Protein AF-A0AAJ1TNF8-F1 (afdb_monomer)

Organism: NCBI:txid269660

Nearest PDB structures (foldseek):
  6qvk-assembly1_1e  TM=7.635E-01  e=1.349E-01  Salasvirus phi29
  8vji-assembly1_a  TM=6.145E-01  e=4.769E-02  Chivirus chi

Solvent-accessible surface area (backbone atoms only — not comparable to full-atom values): 8591 Å² total; per-residue (Å²): 130,87,80,88,89,87,82,87,85,81,87,77,91,76,80,86,82,81,88,81,85,85,76,88,70,78,82,65,82,83,69,78,82,70,70,60,71,77,68,88,58,84,79,43,48,64,45,74,42,43,16,56,38,70,42,61,44,69,23,34,25,19,64,54,102,76,24,34,41,67,28,31,35,84,41,77,85,41,68,92,37,62,60,31,31,23,76,41,61,28,51,53,79,30,50,27,37,29,38,59,44,60,83,81,94,55,93,87,65,83,80,67,96,70,78,74,35,64,27,60,80,7,35,74,32,81,66,72,50,92,84,41,79,129

Radius of gyration: 20.27 Å; Cα contacts (8 Å, |Δi|>4): 217; chains: 1; bounding box: 38×46×53 Å

Foldseek 3Di:
DDDDDDDDDDDDDDDDDDDDDDDPDPDDPDDFDDAPPDDPPPDWDKDWKAAQAWFAAFFWWFADPSITFGAALQDPVSVPRTQAGFHGTDHHRGITIGIRDDDDDDVVDPDDPDDWDGHGRRDIHPDHDDPGDD

Secondary structure (DSSP, 8-state):
-------------PPP------------S-PPPPPPP----TT-EEEEEEBSS-B-SS-EEEEETTEEEE--TT-GGGTTTEEEEESS-B-TTSEEEEEEES----TT--PPSS--EE-STT-EESSPPTT---

pLDDT: mean 74.45, std 21.81, range [32.25, 96.88]

Mean predicted aligned error: 14.03 Å

Structure (mmCIF, N/CA/C/O backbone):
data_AF-A0AAJ1TNF8-F1
#
_entry.id   AF-A0AAJ1TNF8-F1
#
loop_
_atom_site.group_PDB
_atom_site.id
_atom_site.type_symbol
_atom_site.label_atom_id
_atom_site.label_alt_id
_atom_site.label_comp_id
_atom_site.label_asym_id
_atom_site.label_entity_id
_atom_site.label_s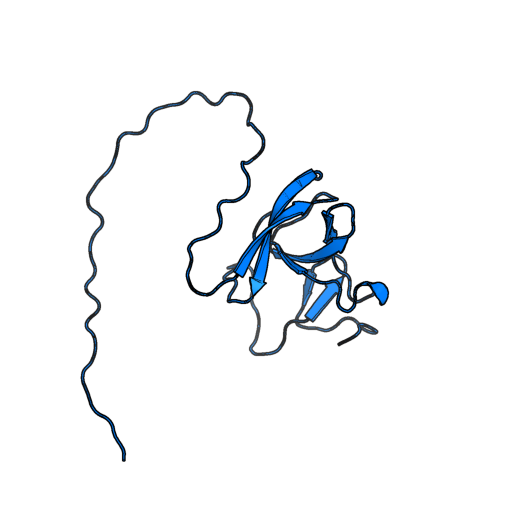eq_id
_atom_site.pdbx_PDB_ins_code
_atom_site.Cartn_x
_atom_site.Cartn_y
_atom_site.Cartn_z
_atom_site.occupancy
_atom_site.B_iso_or_equiv
_atom_site.auth_seq_id
_atom_site.auth_comp_id
_atom_site.auth_asym_id
_atom_site.auth_atom_id
_atom_site.pdbx_PDB_model_num
ATOM 1 N N . MET A 1 1 ? -7.987 -13.461 -41.741 1.00 36.97 1 MET A N 1
ATOM 2 C CA . MET A 1 1 ? -6.707 -14.075 -42.168 1.00 36.97 1 MET A CA 1
ATOM 3 C C . MET A 1 1 ? -5.631 -13.047 -41.810 1.00 36.97 1 MET A C 1
ATOM 5 O O . MET A 1 1 ? -5.841 -11.896 -42.153 1.00 36.97 1 MET A O 1
ATOM 9 N N . SER A 1 2 ? -4.716 -13.285 -40.859 1.00 47.91 2 SER A N 1
ATOM 10 C CA . SER A 1 2 ? -3.521 -14.159 -40.954 1.00 47.91 2 SER A CA 1
ATOM 11 C C . SER A 1 2 ? -2.591 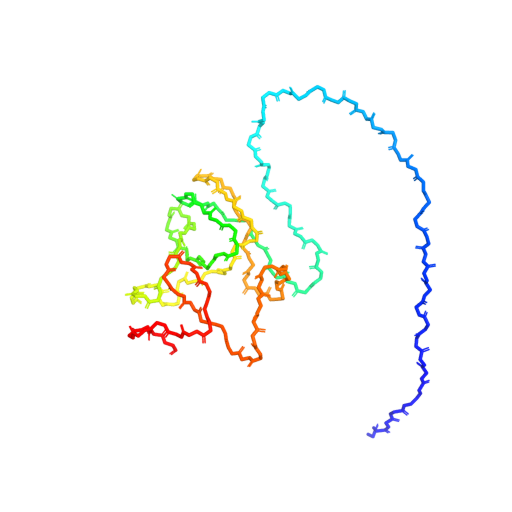-13.723 -42.107 1.00 47.91 2 SER A C 1
ATOM 13 O O . SER A 1 2 ? -3.094 -13.635 -43.220 1.00 47.91 2 SER A O 1
ATOM 15 N N . ALA A 1 3 ? -1.282 -13.468 -41.950 1.00 48.75 3 ALA A N 1
ATOM 16 C CA . ALA A 1 3 ? -0.415 -13.368 -40.758 1.00 48.75 3 ALA A CA 1
ATOM 17 C C . ALA A 1 3 ? 0.964 -12.741 -41.125 1.00 48.75 3 ALA A C 1
ATOM 19 O O . ALA A 1 3 ? 1.294 -12.694 -42.301 1.00 48.75 3 ALA A O 1
ATOM 20 N N . CYS A 1 4 ? 1.739 -12.353 -40.100 1.00 41.81 4 CYS A N 1
ATOM 21 C CA . CYS A 1 4 ? 3.213 -12.402 -39.933 1.00 41.81 4 CYS A CA 1
ATOM 22 C C . CYS A 1 4 ? 4.248 -11.942 -41.000 1.00 41.81 4 CYS A C 1
ATOM 24 O O . CYS A 1 4 ? 4.116 -12.183 -42.194 1.00 41.81 4 CYS A O 1
ATOM 26 N N . CYS A 1 5 ? 5.387 -11.485 -40.430 1.00 45.06 5 CYS A N 1
ATOM 27 C CA . CYS A 1 5 ? 6.746 -11.275 -40.983 1.00 45.06 5 CYS A CA 1
ATOM 28 C C . CYS A 1 5 ? 7.048 -9.933 -41.699 1.00 45.06 5 CYS A C 1
ATOM 30 O O . CYS A 1 5 ? 6.213 -9.424 -42.435 1.00 45.06 5 CYS A O 1
ATOM 32 N N . ASP A 1 6 ? 8.245 -9.327 -41.564 1.00 43.84 6 ASP A N 1
ATOM 33 C CA . ASP A 1 6 ? 9.317 -9.464 -40.539 1.00 43.84 6 ASP A CA 1
ATOM 34 C C . ASP A 1 6 ? 10.299 -8.252 -40.563 1.00 43.84 6 ASP A C 1
ATOM 36 O O . ASP A 1 6 ? 10.322 -7.501 -41.541 1.00 43.84 6 ASP A O 1
ATOM 40 N N . GLY A 1 7 ? 11.141 -8.082 -39.529 1.00 48.66 7 GLY A N 1
ATOM 41 C CA . GLY A 1 7 ? 12.366 -7.263 -39.577 1.00 48.66 7 GLY A CA 1
ATOM 42 C C . GLY A 1 7 ? 12.859 -6.749 -38.204 1.00 48.66 7 GLY A C 1
ATOM 43 O O . GLY A 1 7 ? 12.089 -6.106 -37.490 1.00 48.66 7 GLY A O 1
ATOM 44 N N . PRO A 1 8 ? 14.137 -6.954 -37.810 1.00 47.41 8 PRO A N 1
ATOM 45 C CA . PRO A 1 8 ? 14.622 -6.579 -36.478 1.00 47.41 8 PRO A CA 1
ATOM 46 C C . PRO A 1 8 ? 14.900 -5.073 -36.343 1.00 47.41 8 PRO A C 1
ATOM 48 O O . PRO A 1 8 ? 15.668 -4.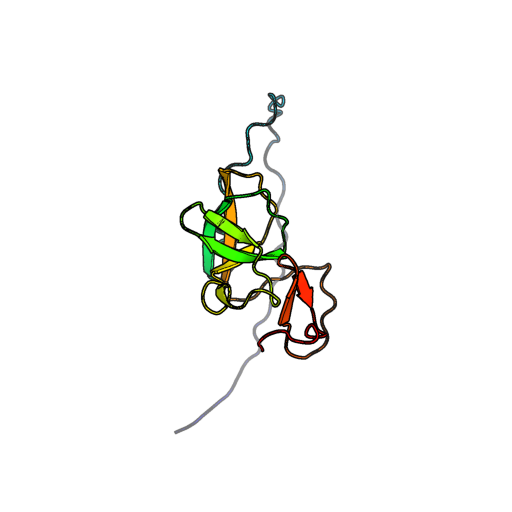486 -37.112 1.00 47.41 8 PRO A O 1
ATOM 51 N N . PHE A 1 9 ? 14.343 -4.449 -35.302 1.00 38.88 9 PHE A N 1
ATOM 52 C CA . PHE A 1 9 ? 14.626 -3.054 -34.965 1.00 38.88 9 PHE A CA 1
ATOM 53 C C . PHE A 1 9 ? 16.068 -2.891 -34.454 1.00 38.88 9 PHE A C 1
ATOM 55 O O . PHE A 1 9 ? 16.516 -3.581 -33.540 1.00 38.88 9 PHE A O 1
ATOM 62 N N . ARG A 1 10 ? 16.822 -1.953 -35.040 1.00 36.88 10 ARG A N 1
ATOM 63 C CA . ARG A 1 10 ? 18.198 -1.646 -34.618 1.00 36.88 10 ARG A CA 1
ATOM 64 C C . ARG A 1 10 ? 18.198 -0.543 -33.563 1.00 36.88 10 ARG A C 1
ATOM 66 O O . ARG A 1 10 ? 17.948 0.616 -33.887 1.00 36.88 10 ARG A O 1
ATOM 73 N N . VAL A 1 11 ? 18.546 -0.882 -32.322 1.00 32.25 11 VAL A N 1
ATOM 74 C CA . VAL A 1 11 ? 18.791 0.114 -31.268 1.00 32.25 11 VAL A CA 1
ATOM 75 C C . VAL A 1 11 ? 20.086 0.870 -31.580 1.00 32.25 11 VAL A C 1
ATOM 77 O O . VAL A 1 11 ? 21.163 0.282 -31.660 1.00 32.25 11 VAL A O 1
ATOM 80 N N . ARG A 1 12 ? 19.985 2.190 -31.762 1.00 41.84 12 ARG A N 1
ATOM 81 C CA . ARG A 1 12 ? 21.129 3.088 -31.964 1.00 41.84 12 ARG A CA 1
ATOM 82 C C . ARG A 1 12 ? 21.468 3.768 -30.642 1.00 41.84 12 ARG A C 1
ATOM 84 O O . ARG A 1 12 ? 20.670 4.550 -30.138 1.00 41.84 12 ARG A O 1
ATOM 91 N N . VAL A 1 13 ? 22.670 3.525 -30.120 1.00 34.59 13 VAL A N 1
ATOM 92 C CA . VAL A 1 13 ? 23.181 4.254 -28.951 1.00 34.59 13 VAL A CA 1
ATOM 93 C C . VAL A 1 13 ? 23.387 5.723 -29.326 1.00 34.59 13 VAL A C 1
ATOM 95 O O . VAL A 1 13 ? 24.233 6.048 -30.163 1.00 34.59 13 VAL A O 1
ATOM 98 N N . LEU A 1 14 ? 22.617 6.614 -28.703 1.00 44.41 14 LEU A N 1
ATOM 99 C CA . LEU A 1 14 ? 22.868 8.051 -28.723 1.00 44.41 14 LEU A CA 1
ATOM 100 C C . LEU A 1 14 ? 23.709 8.397 -27.490 1.00 44.41 14 LEU A C 1
ATOM 102 O O . LEU A 1 14 ? 23.272 8.195 -26.360 1.00 44.41 14 LEU A O 1
ATOM 106 N N . ARG A 1 15 ? 24.932 8.894 -27.705 1.00 44.50 15 ARG A N 1
ATOM 107 C CA . ARG A 1 15 ? 25.754 9.456 -26.625 1.00 44.50 15 ARG A CA 1
ATOM 108 C C . ARG A 1 15 ? 25.108 10.762 -26.135 1.00 44.50 15 ARG A C 1
ATOM 110 O O . ARG A 1 15 ? 24.806 11.595 -26.991 1.00 44.50 15 ARG A O 1
ATOM 117 N N . PRO A 1 16 ? 24.934 10.984 -24.819 1.00 55.69 16 PRO A N 1
ATOM 118 C CA . PRO A 1 16 ? 24.597 12.305 -24.297 1.00 55.69 16 PRO A CA 1
ATOM 119 C C . PRO A 1 16 ? 25.765 13.265 -24.544 1.00 55.69 16 PRO A C 1
ATOM 121 O O . PRO A 1 16 ? 26.918 12.899 -24.310 1.00 55.69 16 PRO A O 1
ATOM 124 N N . ALA A 1 17 ? 25.475 14.477 -25.014 1.00 48.06 17 ALA A N 1
ATOM 125 C CA . ALA A 1 17 ? 26.481 15.493 -25.302 1.00 48.06 17 ALA A CA 1
ATOM 126 C C . ALA A 1 17 ? 26.440 16.630 -24.265 1.00 48.06 17 ALA A C 1
ATOM 128 O O . ALA A 1 17 ? 25.688 17.581 -24.435 1.00 48.06 17 ALA A O 1
ATOM 129 N N . GLU A 1 18 ? 27.305 16.500 -23.252 1.00 58.44 18 GLU A N 1
ATOM 130 C CA . GLU A 1 18 ? 28.003 17.589 -22.530 1.00 58.44 18 GLU A CA 1
ATOM 131 C C . GLU A 1 18 ? 27.153 18.599 -21.693 1.00 58.44 18 GLU A C 1
ATOM 133 O O . GLU A 1 18 ? 25.926 18.618 -21.785 1.00 58.44 18 GLU A O 1
ATOM 138 N N . PRO A 1 19 ? 27.756 19.344 -20.731 1.00 53.97 19 PRO A N 1
ATOM 139 C CA . PRO A 1 19 ? 27.048 19.689 -19.491 1.00 53.97 19 PRO A CA 1
ATOM 140 C C . PRO A 1 19 ? 26.539 21.138 -19.377 1.00 53.97 19 PRO A C 1
ATOM 142 O O . PRO A 1 19 ? 27.194 22.098 -19.781 1.00 53.97 19 PRO A O 1
ATOM 145 N N . GLY A 1 20 ? 25.395 21.293 -18.701 1.00 43.53 20 GLY A N 1
ATOM 146 C CA . GLY A 1 20 ? 24.842 22.579 -18.267 1.00 43.53 20 GLY A CA 1
ATOM 147 C C . GLY A 1 20 ? 25.362 23.032 -16.894 1.00 43.53 20 GLY A C 1
ATOM 148 O O . GLY A 1 20 ? 25.488 22.236 -15.968 1.00 43.53 20 GLY A O 1
ATOM 149 N N . ILE A 1 21 ? 25.642 24.331 -16.780 1.00 38.62 21 ILE A N 1
ATOM 150 C CA . ILE A 1 21 ? 26.229 25.049 -15.632 1.00 38.62 21 ILE A CA 1
ATOM 151 C C . ILE A 1 21 ? 25.603 24.684 -14.268 1.00 38.62 21 ILE A C 1
ATOM 153 O O . ILE A 1 21 ? 24.399 24.836 -14.063 1.00 38.62 21 ILE A O 1
ATOM 157 N N . VAL A 1 22 ? 26.445 24.342 -13.284 1.00 33.09 22 VAL A N 1
ATOM 158 C CA . VAL A 1 22 ? 26.045 24.209 -11.870 1.00 33.09 22 VAL A CA 1
ATOM 159 C C . VAL A 1 22 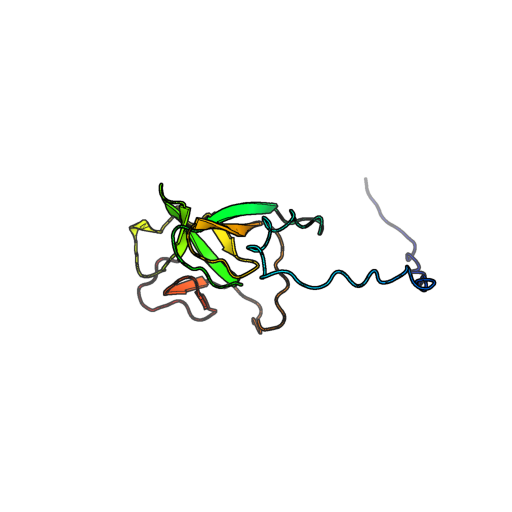? 25.984 25.589 -11.211 1.00 33.09 22 VAL A C 1
ATOM 161 O O . VAL A 1 22 ? 27.014 26.218 -10.964 1.00 33.09 22 VAL A O 1
ATOM 164 N N . ARG A 1 23 ? 24.778 26.057 -10.867 1.00 35.16 23 ARG A N 1
ATOM 165 C CA . ARG A 1 23 ? 24.609 27.211 -9.973 1.00 35.16 23 ARG A CA 1
ATOM 166 C C . ARG A 1 23 ? 24.730 26.734 -8.528 1.00 35.16 23 ARG A C 1
ATOM 168 O O . ARG A 1 23 ? 23.844 26.033 -8.049 1.00 35.16 23 ARG A O 1
ATOM 175 N N . VAL A 1 24 ? 25.784 27.152 -7.825 1.00 32.72 24 VAL A N 1
ATOM 176 C CA . VAL A 1 24 ? 25.909 26.928 -6.376 1.00 32.72 24 VAL A CA 1
ATOM 177 C C . VAL A 1 24 ? 24.842 27.756 -5.662 1.00 32.72 24 VAL A C 1
ATOM 179 O O . VAL A 1 24 ? 25.022 28.941 -5.387 1.00 32.72 24 VAL A O 1
ATOM 182 N N . VAL A 1 25 ? 23.702 27.129 -5.390 1.00 35.78 25 VAL A N 1
ATOM 183 C CA . VAL A 1 25 ? 22.752 27.610 -4.391 1.00 35.78 25 VAL A CA 1
ATOM 184 C C . VAL A 1 25 ? 23.293 27.142 -3.047 1.00 35.78 25 VAL A C 1
ATOM 186 O O . VAL A 1 25 ? 23.409 25.941 -2.815 1.00 35.78 25 VAL A O 1
ATOM 189 N N . VAL A 1 26 ? 23.664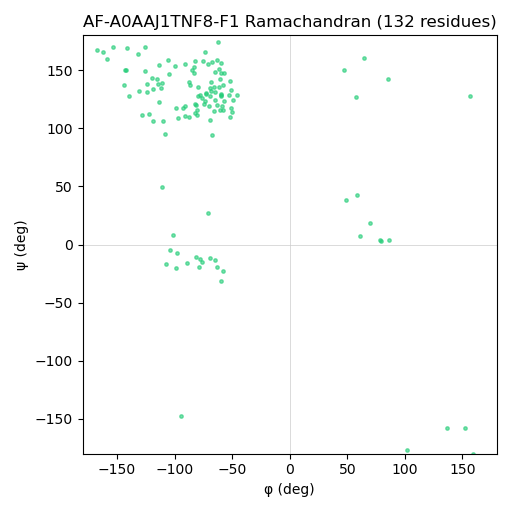 28.088 -2.184 1.00 41.84 26 VAL A N 1
ATOM 190 C CA . VAL A 1 26 ? 23.991 27.789 -0.786 1.00 41.84 26 VAL A CA 1
ATOM 191 C C . VAL A 1 26 ? 22.763 27.112 -0.172 1.00 41.84 26 VAL A C 1
ATOM 193 O O . VAL A 1 26 ? 21.687 27.713 -0.236 1.00 41.84 26 VAL A O 1
ATOM 196 N N . PRO A 1 27 ? 22.872 25.897 0.397 1.00 39.53 27 PRO A N 1
ATOM 197 C CA . PRO A 1 27 ? 21.743 25.285 1.071 1.00 39.53 27 PRO A CA 1
ATOM 198 C C . PRO A 1 27 ? 21.306 26.182 2.229 1.00 39.53 27 PRO A C 1
ATOM 200 O O . PRO A 1 27 ? 22.047 26.384 3.192 1.00 39.53 27 PRO A O 1
ATOM 203 N N . GLY A 1 28 ? 20.088 26.717 2.134 1.00 42.38 28 GLY A N 1
ATOM 204 C CA . GLY A 1 28 ? 19.341 27.064 3.336 1.00 42.38 28 GLY A CA 1
ATOM 205 C C . GLY A 1 28 ? 19.067 25.795 4.157 1.00 42.38 28 GLY A C 1
ATOM 206 O O . GLY A 1 28 ? 19.356 24.689 3.685 1.00 42.38 28 GLY A O 1
ATOM 207 N N . PRO A 1 29 ? 18.497 25.915 5.369 1.00 45.56 29 PRO A N 1
ATOM 208 C CA . PRO A 1 29 ? 17.970 24.741 6.057 1.00 45.56 29 PRO A CA 1
ATOM 209 C C . PRO A 1 29 ? 17.049 23.978 5.098 1.00 45.56 29 PRO A C 1
ATOM 211 O O . PRO A 1 29 ? 16.240 24.596 4.404 1.00 45.56 29 PRO A O 1
ATOM 214 N N . MET A 1 30 ? 17.231 22.657 5.030 1.00 39.59 30 MET A N 1
ATOM 215 C CA . MET A 1 30 ? 16.471 21.769 4.153 1.00 39.59 30 MET A CA 1
ATOM 216 C C . MET A 1 30 ? 14.975 22.021 4.364 1.00 39.59 30 MET A C 1
ATOM 218 O O . MET A 1 30 ? 14.433 21.721 5.427 1.00 39.59 30 MET A O 1
ATOM 222 N N . GLY A 1 31 ? 14.328 22.625 3.364 1.00 45.72 31 GLY A N 1
ATOM 223 C CA . GLY A 1 31 ? 12.873 22.630 3.296 1.00 45.72 31 GLY A CA 1
ATOM 224 C C . GLY A 1 31 ? 12.392 21.187 3.186 1.00 45.72 31 GLY A C 1
ATOM 225 O O . GLY A 1 31 ? 13.124 20.349 2.660 1.00 45.72 31 GLY A O 1
ATOM 226 N N . GLY A 1 32 ? 11.189 20.903 3.689 1.00 45.69 32 GLY A N 1
ATOM 227 C CA . GLY A 1 32 ? 10.586 19.584 3.505 1.00 45.69 32 GLY A CA 1
ATOM 228 C C . GLY A 1 32 ? 10.595 19.202 2.027 1.00 45.69 32 GLY A C 1
ATOM 229 O O . GLY A 1 32 ? 10.398 20.070 1.169 1.00 45.69 32 GLY A O 1
ATOM 230 N N . ASP A 1 33 ? 10.871 17.929 1.745 1.00 53.28 33 ASP A N 1
ATOM 231 C CA . ASP A 1 33 ? 10.874 17.419 0.381 1.00 53.28 33 ASP A CA 1
ATOM 232 C C . ASP A 1 33 ? 9.543 17.782 -0.289 1.00 53.28 33 ASP A C 1
ATOM 234 O O . ASP A 1 33 ? 8.465 17.583 0.277 1.00 53.28 33 ASP A O 1
ATOM 238 N N . GLY A 1 34 ? 9.621 18.396 -1.473 1.00 41.81 34 GLY A N 1
ATOM 239 C CA . GLY A 1 34 ? 8.422 18.736 -2.233 1.00 41.81 34 GLY A CA 1
ATOM 240 C C . GLY A 1 34 ? 7.625 17.470 -2.563 1.00 41.81 34 GLY A C 1
ATOM 241 O O . GLY A 1 34 ? 8.226 16.393 -2.621 1.00 41.81 34 GLY A O 1
ATOM 242 N N . PRO A 1 35 ? 6.305 17.581 -2.817 1.00 50.78 35 PRO A N 1
ATOM 243 C CA . PRO A 1 35 ? 5.483 16.425 -3.159 1.00 50.78 35 PRO A CA 1
ATOM 244 C C . PRO A 1 35 ? 6.174 15.632 -4.276 1.00 50.78 35 PRO A C 1
ATOM 246 O O . PRO A 1 35 ? 6.508 16.239 -5.305 1.00 50.78 35 PRO A O 1
ATOM 249 N N . PRO A 1 36 ? 6.445 14.325 -4.082 1.00 55.00 36 PRO A N 1
ATOM 250 C CA . PRO A 1 36 ? 7.156 13.522 -5.064 1.00 55.00 36 PRO A CA 1
ATOM 251 C C . PRO A 1 36 ? 6.512 13.681 -6.440 1.00 55.00 36 PRO A C 1
ATOM 253 O O . PRO A 1 36 ? 5.328 13.393 -6.628 1.00 55.00 36 PRO A O 1
ATOM 256 N N . GLY A 1 37 ? 7.279 14.216 -7.392 1.00 45.62 37 GLY A N 1
ATOM 257 C CA . GLY A 1 37 ? 6.762 14.505 -8.723 1.00 45.62 37 GLY A CA 1
ATOM 258 C C . GLY A 1 37 ? 6.258 13.220 -9.367 1.00 45.62 37 GLY A C 1
ATOM 259 O O . GLY A 1 37 ? 6.991 12.235 -9.386 1.00 45.62 37 GLY A O 1
ATOM 260 N N . ALA A 1 38 ? 5.028 13.240 -9.893 1.00 48.88 38 ALA A N 1
ATOM 261 C CA . ALA A 1 38 ? 4.420 12.076 -10.532 1.00 48.88 38 ALA A CA 1
ATOM 262 C C . ALA A 1 38 ? 5.383 11.480 -11.569 1.00 48.88 38 ALA A C 1
ATOM 264 O O . ALA A 1 38 ? 5.709 12.127 -12.573 1.00 48.88 38 ALA A O 1
ATOM 265 N N . SER A 1 39 ? 5.867 10.265 -11.312 1.00 49.41 39 SER A N 1
ATOM 266 C CA . SER A 1 39 ? 6.926 9.665 -12.114 1.00 49.41 39 SER A CA 1
ATOM 267 C C . SER A 1 39 ? 6.385 9.341 -13.498 1.00 49.41 39 SER A C 1
ATOM 269 O O . SER A 1 39 ? 5.664 8.363 -13.679 1.00 49.41 39 SER A O 1
ATOM 271 N N . ALA A 1 40 ? 6.788 10.114 -14.508 1.00 44.00 40 ALA A N 1
ATOM 272 C CA . ALA A 1 40 ? 6.461 9.868 -15.915 1.00 44.00 40 ALA A CA 1
ATOM 273 C C . ALA A 1 40 ? 7.194 8.636 -16.509 1.00 44.00 40 ALA A C 1
ATOM 275 O O . ALA A 1 40 ? 7.443 8.567 -17.715 1.00 44.00 40 ALA A O 1
ATOM 276 N N . GLN A 1 41 ? 7.547 7.656 -15.670 1.00 49.28 41 GLN A N 1
ATOM 277 C CA . GLN A 1 41 ? 7.972 6.323 -16.082 1.00 49.28 41 GLN A CA 1
ATOM 278 C C . GLN A 1 41 ? 6.735 5.551 -16.562 1.00 49.28 41 GLN A C 1
ATOM 280 O O . GLN A 1 41 ? 5.747 5.424 -15.842 1.00 49.28 41 GLN A O 1
ATOM 285 N N . GLY A 1 42 ? 6.781 5.056 -17.799 1.00 54.81 42 GLY A N 1
ATOM 286 C CA . GLY A 1 42 ? 5.616 4.468 -18.458 1.00 54.81 42 GLY A CA 1
ATOM 287 C C . GLY A 1 42 ? 4.980 3.295 -17.700 1.00 54.81 42 GLY A C 1
ATOM 288 O O . GLY A 1 42 ? 5.663 2.478 -17.089 1.00 54.81 42 GLY A O 1
ATOM 289 N N . ASN A 1 43 ? 3.660 3.178 -17.847 1.00 64.88 43 ASN A N 1
ATOM 290 C CA . ASN A 1 43 ? 2.844 2.021 -17.463 1.00 64.88 43 ASN A CA 1
ATOM 291 C C . ASN A 1 43 ? 2.676 1.755 -15.950 1.00 64.88 43 ASN A C 1
ATOM 293 O O . ASN A 1 43 ? 2.251 0.654 -15.592 1.00 64.88 43 ASN A O 1
ATOM 297 N N . ARG A 1 44 ? 2.934 2.734 -15.069 1.00 77.06 44 ARG A N 1
ATOM 298 C CA . ARG A 1 44 ? 2.545 2.660 -13.646 1.00 77.06 44 ARG A CA 1
ATOM 299 C C . ARG A 1 44 ? 1.592 3.782 -13.236 1.00 77.06 44 ARG A C 1
ATOM 301 O O . ARG A 1 44 ? 1.723 4.907 -13.710 1.00 77.06 4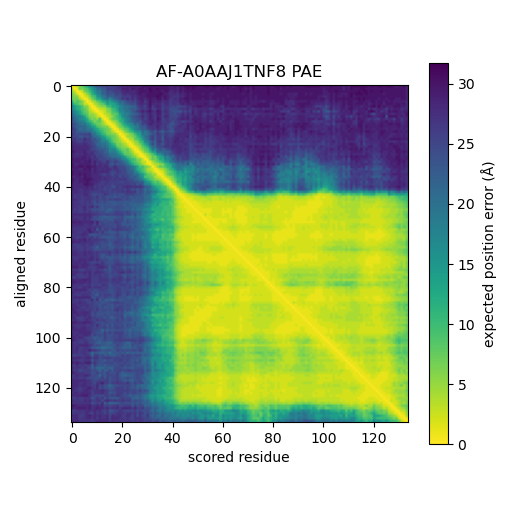4 ARG A O 1
ATOM 308 N N . SER A 1 45 ? 0.646 3.468 -12.354 1.00 85.44 45 SER A N 1
ATOM 309 C CA . SER A 1 45 ? -0.246 4.451 -11.731 1.00 85.44 45 SER A CA 1
ATOM 310 C C . SER A 1 45 ? 0.321 4.821 -10.368 1.00 85.44 45 SER A C 1
ATOM 312 O O . SER A 1 45 ? 0.297 4.006 -9.447 1.00 85.44 45 SER A O 1
ATOM 314 N N . GLU A 1 46 ? 0.842 6.038 -10.258 1.00 89.44 46 GLU A N 1
ATOM 315 C CA . GLU A 1 46 ? 1.406 6.606 -9.033 1.00 89.44 46 GLU A CA 1
ATOM 316 C C . GLU A 1 46 ? 0.557 7.805 -8.592 1.00 89.44 46 GLU A C 1
ATOM 318 O O . GLU A 1 46 ? 0.033 8.550 -9.423 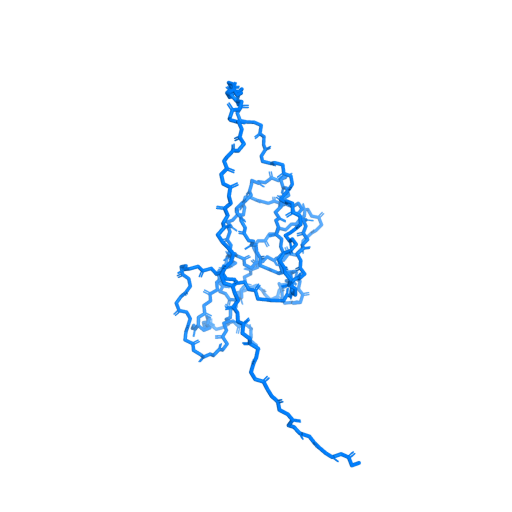1.00 89.44 46 GLU A O 1
ATOM 323 N N . THR A 1 47 ? 0.358 7.983 -7.290 1.00 90.88 47 THR A N 1
ATOM 324 C CA . THR A 1 47 ? -0.417 9.100 -6.730 1.00 90.88 47 THR A CA 1
ATOM 325 C C . THR A 1 47 ? 0.217 9.558 -5.422 1.00 90.88 47 THR A C 1
ATOM 327 O O . THR A 1 47 ? 0.634 8.730 -4.616 1.00 90.88 47 THR A O 1
ATOM 330 N N . ALA A 1 48 ? 0.305 10.874 -5.224 1.00 92.69 48 ALA A N 1
ATOM 331 C CA . ALA A 1 48 ? 0.722 11.464 -3.958 1.00 92.69 48 ALA A CA 1
ATOM 332 C C . ALA A 1 48 ? -0.430 11.376 -2.945 1.00 92.69 48 ALA A C 1
ATOM 334 O O . ALA A 1 48 ? -1.550 11.790 -3.250 1.00 92.69 48 ALA A O 1
ATOM 335 N N . ILE A 1 49 ? -0.160 10.808 -1.771 1.00 90.44 49 ILE A N 1
ATOM 336 C CA . ILE A 1 49 ? -1.118 10.639 -0.674 1.00 90.44 49 ILE A CA 1
ATOM 337 C C . ILE A 1 49 ? -0.459 11.144 0.612 1.00 90.44 49 ILE A C 1
ATOM 339 O O . ILE A 1 49 ? 0.661 10.738 0.913 1.00 90.44 49 ILE A O 1
ATOM 343 N N . GLN A 1 50 ? -1.155 11.966 1.400 1.00 95.88 50 GLN A N 1
ATOM 344 C CA . GLN A 1 50 ? -0.673 12.394 2.716 1.00 95.88 50 GLN A CA 1
ATOM 345 C C . GLN A 1 50 ? -0.453 11.179 3.631 1.00 95.88 50 GLN A C 1
ATOM 347 O O . GLN A 1 50 ? -1.347 10.346 3.799 1.00 95.88 50 GLN A O 1
ATOM 352 N N . ALA A 1 51 ? 0.719 11.076 4.248 1.00 94.06 51 ALA A N 1
ATOM 353 C CA . ALA A 1 51 ? 1.048 10.042 5.218 1.00 94.06 51 ALA A CA 1
ATOM 354 C C . ALA A 1 51 ? 0.509 10.416 6.611 1.00 94.06 51 ALA A C 1
ATOM 356 O O . ALA A 1 51 ? 0.894 11.437 7.173 1.00 94.06 51 ALA A O 1
ATOM 357 N N . ALA A 1 52 ? -0.355 9.588 7.207 1.00 95.06 52 ALA A N 1
ATOM 358 C CA . ALA A 1 52 ? -0.896 9.842 8.553 1.00 95.06 52 ALA A CA 1
ATOM 359 C C . ALA A 1 52 ? 0.118 9.534 9.677 1.00 95.06 52 ALA A C 1
ATOM 361 O O . ALA A 1 52 ? -0.063 9.914 10.832 1.00 95.06 52 ALA A O 1
ATOM 362 N N . VAL A 1 53 ? 1.187 8.811 9.340 1.00 94.38 53 VAL A N 1
ATOM 363 C CA . VAL A 1 53 ? 2.322 8.455 10.202 1.00 94.38 53 VAL A CA 1
ATOM 364 C C . VAL A 1 53 ? 3.608 8.525 9.377 1.00 94.38 53 VAL A C 1
ATOM 366 O O . VAL A 1 53 ? 3.548 8.611 8.155 1.00 94.38 53 VAL A O 1
ATOM 369 N N . ALA A 1 54 ? 4.782 8.447 10.006 1.00 94.06 54 ALA A N 1
ATOM 370 C CA . ALA A 1 54 ? 6.024 8.292 9.249 1.00 94.06 54 ALA A CA 1
ATOM 371 C C . ALA A 1 54 ? 6.042 6.939 8.508 1.00 94.06 54 ALA A C 1
ATOM 373 O O . ALA A 1 54 ? 5.893 5.881 9.129 1.00 94.06 54 ALA A O 1
ATOM 374 N N . LEU A 1 55 ? 6.240 6.977 7.189 1.00 94.25 55 LEU A N 1
ATOM 375 C CA . LEU A 1 55 ? 6.223 5.814 6.302 1.00 94.25 55 LEU A CA 1
ATOM 376 C C . LEU A 1 55 ? 7.604 5.575 5.687 1.00 94.25 55 LEU A C 1
ATOM 378 O O . LEU A 1 55 ? 8.282 6.504 5.257 1.00 94.25 55 LEU A O 1
ATOM 382 N N . GLY A 1 56 ? 8.016 4.312 5.613 1.00 92.00 56 GLY A N 1
ATOM 383 C CA . GLY A 1 56 ? 9.175 3.876 4.842 1.00 92.00 56 GLY A CA 1
ATOM 384 C C . GLY A 1 56 ? 8.838 3.689 3.362 1.00 92.00 56 GLY A C 1
ATOM 385 O O . GLY A 1 56 ? 7.682 3.466 2.998 1.00 92.00 56 GLY A O 1
ATOM 386 N N . GLY A 1 57 ? 9.864 3.736 2.512 1.00 91.88 57 GLY A N 1
ATOM 387 C CA . GLY A 1 57 ? 9.744 3.341 1.108 1.00 91.88 57 GLY A CA 1
ATOM 388 C C . GLY A 1 57 ? 9.578 1.832 0.946 1.00 91.88 57 GLY A C 1
ATOM 389 O O . GLY A 1 57 ? 10.014 1.054 1.798 1.00 91.88 57 GLY A O 1
ATOM 390 N N . HIS A 1 58 ? 8.969 1.430 -0.168 1.00 93.00 58 HIS A N 1
ATOM 391 C CA . HIS A 1 58 ? 8.741 0.037 -0.549 1.00 93.00 58 HIS A CA 1
ATOM 392 C C . HIS A 1 58 ? 7.913 -0.740 0.486 1.00 93.00 58 HIS A C 1
ATOM 394 O O . HIS A 1 58 ? 8.218 -1.884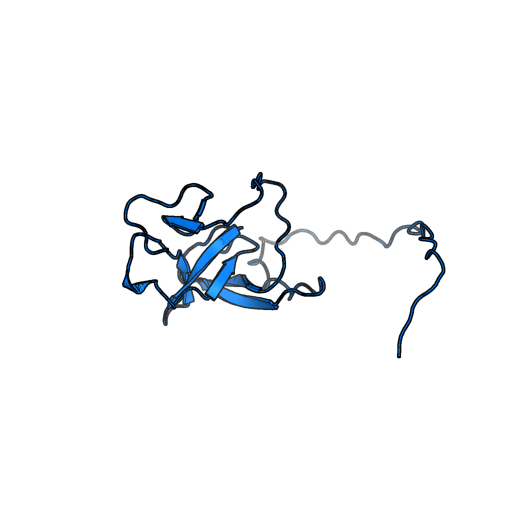 0.831 1.00 93.00 58 HIS A O 1
ATOM 400 N N . LYS A 1 59 ? 6.856 -0.086 0.991 1.00 94.94 59 LYS A N 1
ATOM 401 C CA . LYS A 1 59 ? 5.915 -0.598 1.996 1.00 94.94 59 LYS A CA 1
ATOM 402 C C . LYS A 1 59 ? 4.478 -0.539 1.483 1.00 94.94 59 LYS A C 1
ATOM 404 O O . LYS A 1 59 ? 4.070 0.446 0.874 1.00 94.94 59 LYS A O 1
ATOM 409 N N . VAL A 1 60 ? 3.699 -1.580 1.748 1.00 95.31 60 VAL A N 1
ATOM 410 C CA . VAL A 1 60 ? 2.265 -1.639 1.451 1.00 95.31 60 VAL A CA 1
ATOM 411 C C . VAL A 1 60 ? 1.500 -0.749 2.427 1.00 95.31 60 VAL A C 1
ATOM 413 O O . VAL A 1 60 ? 1.664 -0.848 3.647 1.00 95.31 60 VAL A O 1
ATOM 416 N N . VAL A 1 61 ? 0.627 0.094 1.888 1.00 96.19 61 VAL A N 1
ATOM 417 C CA . VAL A 1 61 ? -0.167 1.050 2.662 1.00 96.19 61 VAL A CA 1
ATOM 418 C C . VAL A 1 61 ? -1.657 0.917 2.380 1.00 96.19 61 VAL A C 1
ATOM 420 O O . VAL A 1 61 ? -2.083 0.558 1.278 1.00 96.19 61 VAL A O 1
ATOM 423 N N . ARG A 1 62 ? -2.456 1.230 3.398 1.00 96.12 62 ARG A N 1
ATOM 424 C CA . ARG A 1 62 ? -3.914 1.353 3.341 1.00 96.12 62 ARG A CA 1
ATOM 425 C C . ARG A 1 62 ? -4.335 2.799 3.582 1.00 96.12 62 ARG A C 1
ATOM 427 O O . ARG A 1 62 ? -3.614 3.551 4.238 1.00 96.12 62 ARG A O 1
ATOM 434 N N . GLY A 1 63 ? -5.500 3.173 3.065 1.00 93.62 63 GLY A N 1
ATOM 435 C CA . GLY A 1 63 ? -6.087 4.491 3.305 1.00 93.62 63 GLY A CA 1
ATOM 436 C C . GLY A 1 63 ? -6.925 4.532 4.584 1.00 93.62 63 GLY A C 1
ATOM 437 O O . GLY A 1 63 ? -7.724 3.629 4.834 1.00 93.62 63 GLY A O 1
ATOM 438 N N . THR A 1 64 ? -6.786 5.601 5.363 1.00 93.12 64 THR A N 1
ATOM 439 C CA . THR A 1 64 ? -7.691 5.988 6.458 1.00 93.12 64 THR A CA 1
ATOM 440 C C . THR A 1 64 ? -8.160 7.439 6.247 1.00 93.12 64 THR A C 1
ATOM 442 O O . THR A 1 64 ? -7.635 8.123 5.363 1.00 93.12 64 THR A O 1
ATOM 445 N N . PRO A 1 65 ? -9.148 7.949 7.012 1.00 92.88 65 PRO A N 1
ATOM 446 C CA . PRO A 1 65 ? -9.559 9.356 6.935 1.00 92.88 65 PRO A CA 1
ATOM 447 C C . PRO A 1 65 ? -8.434 10.365 7.221 1.00 92.88 65 PRO A C 1
ATOM 449 O O . PRO A 1 65 ? -8.527 11.514 6.798 1.00 92.88 65 PRO A O 1
ATOM 452 N N . GLU A 1 66 ? -7.386 9.942 7.928 1.00 91.50 66 GLU A N 1
ATOM 453 C CA . GLU A 1 66 ? -6.224 10.750 8.314 1.00 91.50 66 GLU A CA 1
ATOM 454 C C . GLU A 1 66 ? -5.090 10.718 7.268 1.00 91.50 66 GLU A C 1
ATOM 456 O O . GLU A 1 66 ? -4.194 11.562 7.310 1.00 91.50 66 GLU A O 1
ATOM 461 N N . GLY A 1 67 ? -5.109 9.755 6.335 1.00 92.12 67 GLY A N 1
ATOM 462 C CA . GLY A 1 67 ? -4.078 9.571 5.309 1.00 92.12 67 GLY A CA 1
ATOM 463 C C . GLY A 1 67 ? -3.673 8.108 5.099 1.00 92.12 67 GLY A C 1
ATOM 464 O O . GLY A 1 67 ? -4.414 7.176 5.406 1.00 92.12 67 GLY A O 1
ATOM 465 N N . ALA A 1 68 ? -2.481 7.891 4.548 1.00 94.44 68 ALA A N 1
ATOM 466 C CA . ALA A 1 68 ? -1.889 6.567 4.387 1.00 94.44 68 ALA A CA 1
ATOM 467 C C . ALA A 1 68 ? -1.252 6.065 5.696 1.00 94.44 68 ALA A C 1
ATOM 469 O O . ALA A 1 68 ? -0.493 6.786 6.349 1.00 94.44 68 ALA A O 1
ATOM 470 N N . VAL A 1 69 ? -1.507 4.799 6.033 1.00 96.88 69 VAL A N 1
ATOM 471 C CA . VAL A 1 69 ? -0.838 4.046 7.112 1.00 96.88 69 VAL A CA 1
ATOM 472 C C . VAL A 1 69 ? -0.399 2.677 6.597 1.00 96.88 69 VAL A C 1
ATOM 474 O O . VAL A 1 69 ? -0.898 2.210 5.572 1.00 96.88 69 VAL A O 1
ATOM 477 N N . TYR A 1 70 ? 0.500 1.994 7.306 1.00 96.88 70 TYR A N 1
ATOM 478 C CA . TYR A 1 70 ? 0.874 0.623 6.953 1.00 96.88 70 TYR A CA 1
ATOM 479 C C . TYR A 1 70 ? -0.335 -0.325 6.944 1.00 96.88 70 TYR A C 1
ATOM 481 O O . TYR A 1 70 ? -1.190 -0.296 7.837 1.00 96.88 70 TYR A O 1
ATOM 489 N N . ALA A 1 71 ? -0.392 -1.188 5.932 1.00 93.38 71 ALA A N 1
ATOM 490 C CA . ALA A 1 71 ? -1.286 -2.340 5.922 1.00 93.38 71 ALA A CA 1
ATOM 491 C C . ALA A 1 71 ? -0.631 -3.521 6.660 1.00 93.38 71 ALA A C 1
ATOM 493 O O . ALA A 1 71 ? 0.590 -3.657 6.648 1.00 93.38 71 ALA A O 1
ATOM 494 N N . SER A 1 72 ? -1.413 -4.398 7.282 1.00 90.56 72 SER A N 1
ATOM 495 C CA . SER A 1 72 ? -0.900 -5.584 7.971 1.00 90.56 72 SER A CA 1
ATOM 496 C C . SER A 1 72 ? -1.794 -6.792 7.726 1.00 90.56 72 SER A C 1
ATOM 498 O O . SER A 1 72 ? -2.995 -6.762 7.991 1.00 90.56 72 SER A O 1
ATOM 500 N N . ALA A 1 73 ? -1.200 -7.898 7.280 1.00 88.12 73 ALA A N 1
ATOM 501 C CA . ALA A 1 73 ? -1.909 -9.150 7.022 1.00 88.12 73 ALA A CA 1
ATOM 502 C C . ALA A 1 73 ? -2.509 -9.801 8.287 1.00 88.12 73 ALA A C 1
ATOM 504 O O . ALA A 1 73 ? -3.342 -10.700 8.176 1.00 88.12 73 ALA A O 1
ATOM 505 N N . ALA A 1 74 ? -2.114 -9.344 9.482 1.00 86.00 74 ALA A N 1
ATOM 506 C CA . ALA A 1 74 ? -2.708 -9.756 10.755 1.00 86.00 74 ALA A CA 1
ATOM 507 C C . ALA A 1 74 ? -4.017 -9.014 11.098 1.00 86.00 74 ALA A C 1
ATOM 509 O O . ALA A 1 74 ? -4.699 -9.393 12.052 1.00 86.00 74 ALA A O 1
ATOM 510 N N . ILE A 1 75 ? -4.376 -7.956 10.361 1.00 85.69 75 ILE A N 1
ATOM 511 C CA . ILE A 1 75 ? -5.525 -7.097 10.663 1.00 85.69 75 ILE A CA 1
ATOM 512 C C . ILE A 1 75 ? -6.619 -7.323 9.612 1.00 85.69 75 ILE A C 1
ATOM 514 O O . ILE A 1 75 ? -6.533 -6.845 8.487 1.00 85.69 75 ILE A O 1
ATOM 518 N N . LEU A 1 76 ? -7.698 -8.022 9.983 1.00 83.44 76 LEU A N 1
ATOM 519 C CA . LEU A 1 76 ? -8.796 -8.337 9.053 1.00 83.44 76 LEU A CA 1
ATOM 520 C C . LEU A 1 76 ? -9.476 -7.086 8.460 1.00 83.44 76 LEU A C 1
ATOM 522 O O . LEU A 1 76 ? -9.918 -7.121 7.31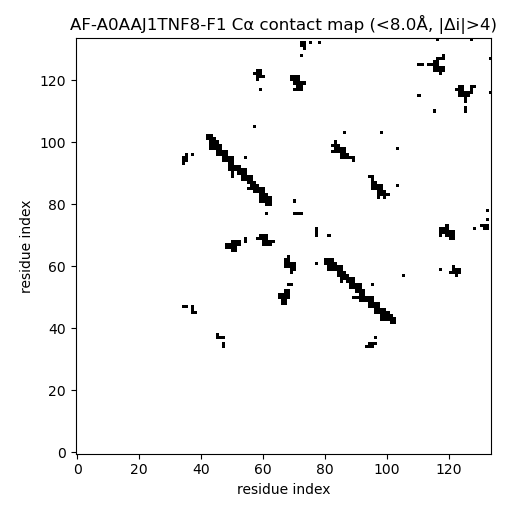6 1.00 83.44 76 LEU A O 1
ATOM 526 N N . SER A 1 77 ? -9.541 -5.971 9.197 1.00 85.62 77 SER A N 1
ATOM 527 C CA . SER A 1 77 ? -10.107 -4.711 8.684 1.00 85.62 77 SER A CA 1
ATOM 528 C C . SER A 1 77 ? -9.261 -4.039 7.598 1.00 85.62 77 SER A C 1
ATOM 530 O O . SER A 1 77 ? -9.749 -3.119 6.948 1.00 85.62 77 SER A O 1
ATOM 532 N N . ASP A 1 78 ? -8.022 -4.485 7.379 1.00 86.31 78 ASP A N 1
ATOM 533 C CA . ASP A 1 78 ? -7.171 -3.965 6.306 1.00 86.31 78 ASP A CA 1
ATOM 534 C C . ASP A 1 78 ? -7.557 -4.558 4.941 1.00 86.31 78 ASP A C 1
ATOM 536 O O . ASP A 1 78 ? -7.249 -3.978 3.895 1.00 86.31 78 ASP A O 1
ATOM 540 N N . LEU A 1 79 ? -8.272 -5.689 4.932 1.00 82.00 79 LEU A N 1
ATOM 541 C CA . LEU A 1 79 ? -8.691 -6.383 3.720 1.00 82.00 79 LEU A CA 1
ATOM 542 C C . LEU A 1 79 ? -9.559 -5.466 2.841 1.00 82.00 79 LEU A C 1
ATOM 544 O O . LEU A 1 79 ? -10.624 -5.008 3.247 1.00 82.00 79 LEU A O 1
ATOM 548 N N . GLY A 1 80 ? -9.092 -5.196 1.620 1.00 83.31 80 GLY A N 1
ATOM 549 C CA . GLY A 1 80 ? -9.771 -4.303 0.675 1.00 83.31 80 GLY A CA 1
ATOM 550 C C . GLY A 1 80 ? -9.577 -2.799 0.922 1.00 83.31 80 GLY A C 1
ATOM 551 O O . GLY A 1 80 ? -10.139 -2.009 0.169 1.00 83.31 80 GLY A O 1
ATOM 552 N N . THR A 1 81 ? -8.778 -2.387 1.916 1.00 89.81 81 THR A N 1
ATOM 553 C CA . THR A 1 81 ? -8.435 -0.963 2.160 1.00 89.81 81 THR A CA 1
ATOM 554 C C . THR A 1 81 ? -7.021 -0.580 1.702 1.00 89.81 81 THR A C 1
ATOM 556 O O . THR A 1 81 ? -6.651 0.595 1.745 1.00 89.81 81 THR A O 1
ATOM 559 N N . VAL A 1 82 ? -6.233 -1.558 1.237 1.00 93.06 82 VAL A N 1
ATOM 560 C CA . VAL A 1 82 ? -4.910 -1.359 0.622 1.00 93.06 82 VAL A CA 1
ATOM 561 C C . VAL A 1 82 ? -5.030 -0.471 -0.620 1.00 93.06 82 VAL A C 1
ATOM 563 O O . VAL A 1 82 ? -5.816 -0.762 -1.519 1.00 93.06 82 VAL A O 1
ATOM 566 N N . ILE A 1 83 ? -4.219 0.588 -0.679 1.00 93.94 83 ILE A N 1
ATOM 567 C CA . ILE A 1 83 ? -4.209 1.574 -1.775 1.00 93.94 83 ILE A CA 1
ATOM 568 C C . ILE A 1 83 ? -2.977 1.456 -2.687 1.00 93.94 83 ILE A C 1
ATOM 570 O O . ILE A 1 83 ? -3.002 1.960 -3.808 1.00 93.94 83 ILE A O 1
ATOM 574 N N . GLY A 1 84 ? -1.917 0.773 -2.240 1.00 94.31 84 GLY A N 1
ATOM 575 C CA . GLY A 1 84 ? -0.731 0.497 -3.053 1.00 94.31 84 GLY A CA 1
ATOM 576 C C . GLY A 1 84 ? 0.547 0.324 -2.233 1.00 94.31 84 GLY A C 1
ATOM 577 O O . GLY A 1 84 ? 0.498 0.008 -1.043 1.00 94.31 84 GLY A O 1
ATOM 578 N N . VAL A 1 85 ? 1.691 0.536 -2.886 1.00 95.00 85 VAL A N 1
ATOM 579 C CA . VAL A 1 85 ? 3.040 0.437 -2.305 1.00 95.00 85 VAL A CA 1
ATOM 580 C C . VAL A 1 85 ? 3.750 1.787 -2.403 1.00 95.00 85 VAL A C 1
ATOM 582 O O . VAL A 1 85 ? 3.728 2.417 -3.459 1.00 95.00 85 VAL A O 1
ATOM 585 N N . THR A 1 86 ? 4.393 2.238 -1.327 1.00 94.31 86 THR A N 1
ATOM 586 C CA . THR A 1 86 ? 5.203 3.466 -1.325 1.00 94.31 86 THR A CA 1
ATOM 587 C C . THR A 1 86 ? 6.468 3.301 -2.175 1.00 94.31 86 THR A C 1
ATOM 589 O O . THR A 1 86 ? 7.126 2.265 -2.106 1.00 94.31 86 THR A O 1
ATOM 592 N N . THR A 1 87 ? 6.869 4.314 -2.947 1.00 91.06 87 THR A N 1
ATOM 593 C CA . THR A 1 87 ? 8.155 4.307 -3.693 1.00 91.06 87 THR A CA 1
ATOM 594 C C . THR A 1 87 ? 9.283 5.058 -2.979 1.00 91.06 87 THR A C 1
ATOM 596 O O . THR A 1 87 ? 10.441 4.976 -3.377 1.00 91.06 87 THR A O 1
ATOM 599 N N . GLY A 1 88 ? 8.970 5.753 -1.884 1.00 90.12 88 GLY A N 1
ATOM 600 C CA . GLY A 1 88 ? 9.923 6.479 -1.046 1.00 90.12 88 GLY A CA 1
ATOM 601 C C . GLY A 1 88 ? 9.427 6.597 0.393 1.00 90.12 88 GLY A C 1
ATOM 602 O O . GLY A 1 88 ? 8.287 6.246 0.693 1.00 90.12 88 GLY A O 1
ATOM 603 N N . ALA A 1 89 ? 10.298 7.057 1.291 1.00 92.00 89 ALA A N 1
ATOM 604 C CA . ALA A 1 89 ? 9.923 7.345 2.672 1.00 92.00 89 ALA A CA 1
ATOM 605 C C . ALA A 1 89 ? 9.302 8.748 2.793 1.00 92.00 89 ALA A C 1
ATOM 607 O O . ALA A 1 89 ? 9.637 9.636 2.011 1.00 92.00 89 ALA A O 1
ATOM 608 N N . ALA A 1 90 ? 8.444 8.951 3.791 1.00 92.75 90 ALA A N 1
ATOM 609 C CA . ALA A 1 90 ? 7.835 10.237 4.116 1.00 92.75 90 ALA A CA 1
ATOM 610 C C . ALA A 1 90 ? 7.689 10.411 5.635 1.00 92.75 90 ALA A C 1
ATOM 612 O O . ALA A 1 90 ? 7.509 9.443 6.380 1.00 92.75 90 ALA A O 1
ATOM 613 N N . ALA A 1 91 ? 7.750 11.658 6.099 1.00 92.75 91 ALA A N 1
ATOM 614 C CA . ALA A 1 91 ? 7.346 12.013 7.457 1.00 92.75 91 ALA A CA 1
ATOM 615 C C . ALA A 1 91 ? 5.811 11.977 7.595 1.00 92.75 91 ALA A C 1
ATOM 617 O O . ALA A 1 91 ? 5.097 11.968 6.595 1.00 92.75 91 ALA A O 1
ATOM 618 N N . ALA A 1 92 ? 5.306 11.990 8.832 1.00 91.94 92 ALA A N 1
ATOM 619 C CA . ALA A 1 92 ? 3.884 12.239 9.066 1.00 91.94 92 ALA A CA 1
ATOM 620 C C . ALA A 1 92 ? 3.479 13.622 8.516 1.00 91.94 92 ALA A C 1
ATOM 622 O O . ALA A 1 92 ? 4.297 14.545 8.502 1.00 91.94 92 ALA A O 1
ATOM 623 N N . ASP A 1 93 ? 2.236 13.731 8.052 1.00 91.56 93 ASP A N 1
ATOM 624 C CA . ASP A 1 93 ? 1.628 14.898 7.399 1.00 91.56 93 ASP A CA 1
ATOM 625 C C . ASP A 1 93 ? 2.301 15.343 6.078 1.00 91.56 93 ASP A C 1
ATOM 627 O O . ASP A 1 93 ? 1.920 16.361 5.501 1.00 91.56 93 ASP A O 1
ATOM 631 N N . ALA A 1 94 ? 3.268 14.576 5.557 1.00 92.00 94 ALA A N 1
ATOM 632 C CA . ALA A 1 94 ? 3.893 14.802 4.252 1.00 92.00 94 ALA A CA 1
ATOM 633 C C . ALA A 1 94 ? 3.301 13.885 3.167 1.00 92.00 94 ALA A C 1
ATOM 635 O O . ALA A 1 94 ? 2.834 12.783 3.454 1.00 92.00 94 ALA A O 1
ATOM 636 N N . ASP A 1 95 ? 3.358 14.314 1.905 1.00 91.62 95 ASP A N 1
ATOM 637 C CA . ASP A 1 95 ? 2.931 13.492 0.768 1.00 91.62 95 ASP A CA 1
ATOM 638 C C . ASP A 1 95 ? 3.934 12.365 0.474 1.00 91.62 95 ASP A C 1
ATOM 640 O O . ASP A 1 95 ? 5.126 12.607 0.272 1.00 91.62 95 ASP A O 1
ATOM 644 N N . VAL A 1 96 ? 3.435 11.132 0.358 1.00 92.25 96 VAL A N 1
ATOM 645 C CA . VAL A 1 96 ? 4.187 9.971 -0.132 1.00 92.25 96 VAL A CA 1
ATOM 646 C C . VAL A 1 96 ? 3.665 9.530 -1.499 1.00 92.25 96 VAL A C 1
ATOM 648 O O . VAL A 1 96 ? 2.458 9.494 -1.739 1.00 92.25 96 VAL A O 1
ATOM 651 N N . ALA A 1 97 ? 4.570 9.167 -2.409 1.00 92.31 97 ALA A N 1
ATOM 652 C CA . ALA A 1 97 ? 4.199 8.534 -3.671 1.00 92.31 97 ALA A CA 1
ATOM 653 C C . ALA A 1 97 ? 3.788 7.075 -3.437 1.00 92.31 97 ALA A C 1
ATOM 655 O O . ALA A 1 97 ? 4.588 6.266 -2.960 1.00 92.31 97 ALA A O 1
ATOM 656 N N . VAL A 1 98 ? 2.551 6.744 -3.805 1.00 92.94 98 VAL A N 1
ATOM 657 C CA . VAL A 1 98 ? 1.979 5.396 -3.740 1.00 92.94 98 VAL A CA 1
ATOM 658 C C . VAL A 1 98 ? 1.720 4.887 -5.155 1.00 92.94 98 VAL A C 1
ATOM 660 O O . VAL A 1 98 ? 0.971 5.504 -5.914 1.00 92.94 98 VAL A O 1
ATOM 663 N N . VAL A 1 99 ? 2.306 3.743 -5.506 1.00 93.31 99 VAL A N 1
ATOM 664 C CA . VAL A 1 99 ? 2.022 3.021 -6.752 1.00 93.31 99 VAL A CA 1
ATOM 665 C C . VAL A 1 99 ? 0.906 2.010 -6.505 1.00 93.31 99 VAL A C 1
ATOM 667 O O . VAL A 1 99 ? 1.050 1.098 -5.691 1.00 93.31 99 VAL A O 1
ATOM 670 N N . SER A 1 100 ? -0.207 2.169 -7.222 1.00 90.94 100 SER A N 1
ATOM 671 C CA . SER A 1 100 ? -1.395 1.306 -7.129 1.00 90.94 100 SER A CA 1
ATOM 672 C C . SER A 1 100 ? -1.461 0.242 -8.231 1.00 90.94 100 SER A C 1
ATOM 674 O O . SER A 1 100 ? -2.150 -0.765 -8.086 1.00 90.94 100 SER A O 1
ATOM 676 N N . SER A 1 101 ? -0.748 0.441 -9.345 1.00 85.69 101 SER A N 1
ATOM 677 C CA . SER A 1 101 ? -0.615 -0.542 -10.429 1.00 85.69 101 SER A CA 1
ATOM 678 C C . SER A 1 101 ? 0.620 -0.279 -11.292 1.00 85.69 101 SER A C 1
ATOM 680 O O . SER A 1 101 ? 1.125 0.842 -11.337 1.00 85.69 101 SER A O 1
ATOM 682 N N . GLY A 1 102 ? 1.074 -1.304 -12.015 1.00 86.00 102 GLY A N 1
ATOM 683 C CA . GLY A 1 102 ? 2.298 -1.275 -12.820 1.00 86.00 102 GLY A CA 1
ATOM 684 C C . GLY A 1 102 ? 3.467 -1.982 -12.134 1.00 86.00 102 GLY A C 1
ATOM 685 O O . GLY A 1 102 ? 3.307 -2.581 -11.072 1.00 86.00 102 GLY A O 1
ATOM 686 N N . ALA A 1 103 ? 4.638 -1.942 -12.767 1.00 83.00 103 ALA A N 1
ATOM 687 C CA . ALA A 1 103 ? 5.863 -2.501 -12.202 1.00 83.00 103 ALA A CA 1
ATOM 688 C C . ALA A 1 103 ? 6.536 -1.513 -11.232 1.00 83.00 103 ALA A C 1
ATOM 690 O O . ALA A 1 103 ? 6.496 -0.295 -11.433 1.00 83.00 103 ALA A O 1
ATOM 691 N N . ILE A 1 104 ? 7.185 -2.063 -10.205 1.00 85.75 104 ILE A N 1
ATOM 692 C CA . ILE A 1 104 ? 8.075 -1.344 -9.291 1.00 85.75 104 ILE A CA 1
ATOM 693 C C . ILE A 1 104 ? 9.432 -2.044 -9.366 1.00 85.75 104 ILE A C 1
ATOM 695 O O . ILE A 1 104 ? 9.556 -3.199 -8.961 1.00 85.75 104 ILE A O 1
ATOM 699 N N . ASP A 1 105 ? 10.426 -1.347 -9.908 1.00 84.81 105 ASP A N 1
ATOM 700 C CA . ASP A 1 105 ? 11.818 -1.782 -9.908 1.00 84.81 105 ASP A CA 1
ATOM 701 C C . ASP A 1 105 ? 12.489 -1.310 -8.611 1.00 84.81 105 ASP A C 1
ATOM 703 O O . ASP A 1 105 ? 12.728 -0.115 -8.445 1.00 84.81 105 ASP A O 1
ATOM 707 N N . GLU A 1 106 ? 12.805 -2.236 -7.705 1.00 84.50 106 GLU A N 1
ATOM 708 C CA . GLU A 1 106 ? 13.545 -1.951 -6.469 1.00 84.50 106 GLU A CA 1
ATOM 709 C C . GLU A 1 106 ? 14.740 -2.919 -6.334 1.00 84.50 106 GLU A C 1
ATOM 711 O O . GLU A 1 106 ? 14.533 -4.117 -6.127 1.00 84.50 106 GLU A O 1
ATOM 716 N N . PRO A 1 107 ? 16.000 -2.445 -6.453 1.00 85.12 107 PRO A N 1
ATOM 717 C CA . PRO A 1 107 ? 17.183 -3.312 -6.497 1.00 85.12 107 PRO A CA 1
ATOM 718 C C . PRO A 1 107 ? 17.462 -4.152 -5.243 1.00 85.12 107 PRO A C 1
ATOM 720 O O . PRO A 1 107 ? 18.217 -5.120 -5.337 1.00 85.12 107 PRO A O 1
ATOM 723 N N . SER A 1 108 ? 16.911 -3.804 -4.074 1.00 83.19 108 SER A N 1
ATOM 724 C CA . SER A 1 108 ? 17.038 -4.626 -2.859 1.00 83.19 108 SER A CA 1
ATOM 725 C C . SER A 1 108 ? 16.107 -5.845 -2.834 1.00 83.19 108 SER A C 1
ATOM 727 O O . SER A 1 108 ? 16.305 -6.746 -2.016 1.00 83.19 108 SER A O 1
ATOM 729 N N . TRP A 1 109 ? 15.118 -5.919 -3.730 1.00 88.19 109 TRP A N 1
ATOM 730 C CA . TRP A 1 109 ? 14.216 -7.063 -3.832 1.00 88.19 109 TRP A CA 1
ATOM 731 C C . TRP A 1 109 ? 14.839 -8.215 -4.630 1.00 88.19 109 TRP A C 1
ATOM 733 O O . TRP A 1 109 ? 15.132 -8.099 -5.817 1.00 88.19 109 TRP A O 1
ATOM 743 N N . ALA A 1 110 ? 14.968 -9.373 -3.983 1.00 90.12 110 ALA A N 1
ATOM 744 C CA . ALA A 1 110 ? 15.490 -10.608 -4.571 1.00 90.12 110 ALA A CA 1
ATOM 745 C C . ALA A 1 110 ? 14.385 -11.673 -4.718 1.00 90.12 110 ALA A C 1
ATOM 747 O O . ALA A 1 110 ? 14.535 -12.808 -4.264 1.00 90.12 110 ALA A O 1
ATOM 748 N N . TRP A 1 111 ? 13.244 -11.292 -5.302 1.00 88.94 111 TRP A N 1
ATOM 749 C CA . TRP A 1 111 ? 12.082 -12.175 -5.419 1.00 88.94 111 TRP A CA 1
ATOM 750 C C . TRP A 1 111 ? 12.313 -13.337 -6.396 1.00 88.94 111 TRP A C 1
ATOM 752 O O . TRP A 1 111 ? 12.780 -13.160 -7.522 1.00 88.94 111 TRP A O 1
ATOM 762 N N . LEU A 1 112 ? 11.920 -14.538 -5.974 1.00 92.06 112 LEU A N 1
ATOM 763 C CA . LEU A 1 112 ? 11.779 -15.709 -6.834 1.00 92.06 112 LEU A CA 1
ATOM 764 C C . LEU A 1 112 ? 10.498 -15.599 -7.685 1.00 92.06 112 LEU A C 1
ATOM 766 O O . LEU A 1 112 ? 9.555 -14.915 -7.280 1.00 92.06 112 LEU A O 1
ATOM 770 N N . PRO A 1 113 ? 10.401 -16.302 -8.829 1.00 90.00 113 PRO A N 1
ATOM 771 C CA . PRO A 1 113 ? 9.165 -16.362 -9.605 1.00 90.00 113 PRO A CA 1
ATOM 772 C C . PRO A 1 113 ? 8.000 -16.921 -8.776 1.00 90.00 113 PRO A C 1
ATOM 774 O O . PRO A 1 113 ? 8.015 -18.082 -8.367 1.00 90.00 113 PRO A O 1
ATOM 777 N N . GLY A 1 114 ? 6.980 -16.097 -8.547 1.00 87.00 114 GLY A N 1
ATOM 778 C CA . GLY A 1 114 ? 5.816 -16.442 -7.738 1.00 87.00 114 GLY A CA 1
ATOM 779 C C . GLY A 1 114 ? 5.086 -15.196 -7.231 1.00 87.00 114 GLY A C 1
ATOM 780 O O . GLY A 1 114 ? 5.501 -14.076 -7.535 1.00 87.00 114 GLY A O 1
ATOM 781 N N . PRO A 1 115 ? 3.994 -15.369 -6.472 1.00 86.62 115 PRO A N 1
ATOM 782 C CA . PRO A 1 115 ? 3.356 -14.268 -5.760 1.00 86.62 115 PRO A CA 1
ATOM 783 C C . PRO A 1 115 ? 4.282 -13.659 -4.693 1.00 86.62 115 PRO A C 1
ATOM 785 O O . PRO A 1 115 ? 5.222 -14.289 -4.200 1.00 86.62 115 PRO A O 1
ATOM 788 N N . VAL A 1 116 ? 3.968 -12.419 -4.327 1.00 90.06 116 VAL A N 1
ATOM 789 C CA . VAL A 1 116 ? 4.489 -11.716 -3.152 1.00 90.06 116 VAL A CA 1
ATOM 790 C C . VAL A 1 116 ? 3.266 -11.283 -2.347 1.00 90.06 116 VAL A C 1
ATOM 792 O O . VAL A 1 116 ? 2.310 -10.753 -2.913 1.00 90.06 116 VAL A O 1
ATOM 795 N N . TRP A 1 117 ? 3.274 -11.554 -1.048 1.00 89.75 117 TRP A N 1
ATOM 796 C CA . TRP A 1 117 ? 2.167 -11.298 -0.133 1.00 89.75 117 TRP A CA 1
ATOM 797 C C . TRP A 1 117 ? 2.458 -10.101 0.773 1.00 89.75 117 TRP A C 1
ATOM 799 O O . TRP A 1 117 ? 3.615 -9.761 1.031 1.00 89.75 117 TRP A O 1
ATOM 809 N N . LEU A 1 118 ? 1.386 -9.515 1.308 1.00 89.69 118 LEU A N 1
ATOM 810 C CA . LEU A 1 118 ? 1.455 -8.592 2.435 1.00 89.69 118 LEU A CA 1
ATOM 811 C C . LEU A 1 118 ? 1.962 -9.329 3.688 1.00 89.69 118 LEU A C 1
ATOM 813 O O . LEU A 1 118 ? 1.479 -10.411 4.029 1.00 89.69 118 LEU A O 1
ATOM 817 N N . GLY A 1 119 ? 2.942 -8.736 4.361 1.00 88.81 119 GLY A N 1
ATOM 818 C CA . GLY A 1 119 ? 3.450 -9.141 5.665 1.00 88.81 119 GLY A CA 1
ATOM 819 C C . GLY A 1 119 ? 2.791 -8.372 6.813 1.00 88.81 119 GLY A C 1
ATOM 820 O O . GLY A 1 119 ? 1.619 -7.998 6.757 1.00 88.81 119 GLY A O 1
ATOM 821 N N . LEU A 1 120 ? 3.559 -8.141 7.874 1.00 89.06 120 LEU A N 1
ATOM 822 C CA . LEU A 1 120 ? 3.200 -7.215 8.951 1.00 89.06 120 LEU A CA 1
ATOM 823 C C . LEU A 1 120 ? 3.751 -5.821 8.618 1.00 89.06 120 LEU A C 1
ATOM 825 O O . LEU A 1 120 ? 4.708 -5.717 7.858 1.00 89.06 120 LEU A O 1
ATOM 829 N N . ASP A 1 121 ? 3.148 -4.766 9.169 1.00 90.12 121 ASP A N 1
ATOM 830 C CA . ASP A 1 121 ? 3.669 -3.386 9.131 1.00 90.12 121 ASP A CA 1
ATOM 831 C C . ASP A 1 121 ? 4.111 -2.889 7.735 1.00 90.12 121 ASP A C 1
ATOM 833 O O . ASP A 1 121 ? 5.095 -2.170 7.566 1.00 90.12 121 ASP A O 1
ATOM 837 N N . GLY A 1 122 ? 3.348 -3.273 6.709 1.00 91.19 122 GLY A N 1
ATOM 838 C CA . GLY A 1 122 ? 3.559 -2.904 5.314 1.00 91.19 122 GLY A CA 1
ATOM 839 C C . GLY A 1 122 ? 4.658 -3.687 4.595 1.00 91.19 122 GLY A C 1
ATOM 840 O O . GLY A 1 122 ? 4.938 -3.380 3.438 1.00 91.19 122 GLY A O 1
ATOM 841 N N . ASP A 1 123 ? 5.299 -4.677 5.214 1.00 92.00 123 ASP A N 1
ATOM 842 C CA . ASP A 1 123 ? 6.323 -5.473 4.533 1.00 92.00 123 ASP A CA 1
ATOM 843 C C . ASP A 1 123 ? 5.756 -6.358 3.414 1.00 92.00 123 ASP A C 1
ATOM 845 O O . ASP A 1 123 ? 4.578 -6.720 3.385 1.00 92.00 123 ASP A O 1
ATOM 849 N N . LEU A 1 124 ? 6.636 -6.719 2.481 1.00 91.00 124 LEU A N 1
ATOM 850 C CA . LEU A 1 124 ? 6.377 -7.635 1.373 1.00 91.00 124 LEU A CA 1
ATOM 851 C C . LEU A 1 124 ? 7.177 -8.920 1.599 1.00 91.00 124 LEU A C 1
ATOM 853 O O . LEU A 1 124 ? 8.352 -8.871 1.961 1.00 91.00 124 LEU A O 1
ATOM 857 N N . THR A 1 125 ? 6.546 -10.077 1.408 1.00 89.31 125 THR A N 1
ATOM 858 C CA . THR A 1 125 ? 7.143 -11.388 1.714 1.00 89.31 125 THR A CA 1
ATOM 859 C C . THR A 1 125 ? 6.767 -12.444 0.678 1.00 89.31 125 THR A C 1
ATOM 861 O O . THR A 1 125 ? 5.676 -12.412 0.118 1.00 89.31 125 THR A O 1
ATOM 864 N N . GLN A 1 126 ? 7.648 -13.423 0.450 1.00 88.88 126 GLN A N 1
ATOM 865 C CA . GLN A 1 126 ? 7.349 -14.646 -0.318 1.00 88.88 126 GLN A CA 1
ATOM 866 C C . GLN A 1 126 ? 7.087 -15.876 0.564 1.00 88.88 126 GLN A C 1
ATOM 868 O O . GLN A 1 126 ? 6.931 -16.989 0.067 1.00 88.88 126 GLN A O 1
ATOM 873 N N . THR A 1 127 ? 6.988 -15.667 1.874 1.00 86.56 127 THR A N 1
ATOM 874 C CA . THR A 1 127 ? 6.448 -16.637 2.826 1.00 86.56 127 THR A CA 1
ATOM 875 C C . THR A 1 127 ? 5.232 -15.980 3.480 1.00 86.56 127 THR A C 1
ATOM 877 O O . THR A 1 127 ? 5.428 -15.056 4.277 1.00 86.56 127 THR A O 1
ATOM 880 N N . PRO A 1 128 ? 3.990 -16.379 3.142 1.00 77.38 128 PRO A N 1
ATOM 881 C CA . PRO A 1 128 ? 2.801 -15.764 3.722 1.00 77.38 128 PRO A CA 1
ATOM 882 C C . PRO A 1 128 ? 2.791 -15.982 5.247 1.00 77.38 128 PRO A C 1
ATOM 884 O O . PRO A 1 128 ? 3.081 -17.098 5.695 1.00 77.38 128 PRO A O 1
ATOM 887 N N . PRO A 1 129 ? 2.482 -14.956 6.065 1.00 72.88 129 PRO A N 1
ATOM 888 C CA . PRO A 1 129 ? 2.435 -15.119 7.515 1.00 72.88 129 PRO A CA 1
ATOM 889 C C . PRO A 1 129 ? 1.395 -16.169 7.929 1.00 72.88 129 PRO A C 1
ATOM 891 O O . PRO A 1 129 ? 0.309 -16.254 7.356 1.00 72.88 129 PRO A O 1
ATOM 894 N N . ALA A 1 130 ? 1.701 -16.972 8.950 1.00 70.44 130 ALA A N 1
ATOM 895 C CA . ALA A 1 130 ? 0.757 -17.967 9.450 1.00 70.44 130 ALA A CA 1
ATOM 896 C C . ALA A 1 130 ? -0.501 -17.278 10.013 1.00 70.44 130 ALA A C 1
ATOM 898 O O . ALA A 1 130 ? -0.409 -16.487 10.949 1.00 70.44 130 ALA A O 1
ATOM 899 N N . GLY A 1 131 ? -1.670 -17.585 9.442 1.00 63.56 131 GLY A N 1
ATOM 900 C CA . GLY A 1 131 ? -2.938 -16.935 9.794 1.00 63.56 131 GLY A CA 1
ATOM 901 C C . GLY A 1 131 ? -3.232 -15.628 9.047 1.00 63.56 131 GLY A C 1
ATOM 902 O O . GLY A 1 131 ? -4.253 -15.010 9.332 1.00 63.56 131 GLY A O 1
ATOM 903 N N . ALA A 1 132 ? -2.390 -15.221 8.090 1.00 60.62 132 ALA A N 1
ATOM 904 C CA . ALA A 1 132 ? -2.716 -14.147 7.155 1.00 60.62 132 ALA A CA 1
ATOM 905 C C . ALA A 1 132 ? -3.896 -14.520 6.245 1.00 60.62 132 ALA A C 1
ATOM 907 O O . ALA A 1 132 ? -4.054 -15.676 5.845 1.00 60.62 132 ALA A O 1
ATOM 908 N N . PHE A 1 133 ? -4.676 -13.511 5.862 1.00 56.91 133 PHE A N 1
ATOM 909 C CA . PHE A 1 133 ? -5.653 -13.620 4.781 1.00 56.91 133 PHE A CA 1
ATOM 910 C C . PHE A 1 133 ? -4.924 -13.502 3.432 1.00 56.91 133 PHE A C 1
ATOM 912 O O . PHE A 1 133 ? -4.151 -12.562 3.234 1.00 56.91 133 PHE A O 1
ATOM 919 N N . VAL A 1 134 ? -5.149 -14.470 2.536 1.00 53.75 134 VAL A N 1
ATOM 920 C CA . VAL A 1 134 ? -4.507 -14.604 1.211 1.00 53.75 134 VAL A CA 1
ATOM 921 C C . VAL A 1 134 ? -5.533 -14.789 0.101 1.00 53.75 134 VAL A C 1
ATOM 923 O O . VAL A 1 134 ? -6.616 -15.339 0.401 1.00 53.75 134 VAL A O 1
#

Sequence (134 aa):
MSACCDGPFRVRVLRPAEPGIVRVVVPGPMGGDGPPGASAQGNRSETAIQAAVALGGHKVVRGTPEGAVYASAAILSDLGTVIGVTTGAAAADADVAVVSSGAIDEPSWAWLPGPVWLGLDGDLTQTPPAGAFV